Protein AF-A0A0F9CST8-F1 (afdb_monomer_lite)

Structure (mmCIF, N/CA/C/O backbone):
data_AF-A0A0F9CST8-F1
#
_entry.id   AF-A0A0F9CST8-F1
#
loop_
_atom_site.group_PDB
_atom_site.id
_atom_site.type_symbol
_atom_site.label_atom_id
_atom_site.label_alt_id
_atom_site.label_comp_id
_atom_site.label_asym_id
_atom_site.label_entity_id
_atom_site.label_seq_id
_atom_site.pdbx_PDB_ins_code
_atom_site.Cartn_x
_atom_site.Cartn_y
_atom_site.Cartn_z
_atom_site.occupancy
_atom_site.B_iso_or_equiv
_atom_site.auth_seq_id
_atom_site.auth_comp_id
_atom_site.auth_asym_id
_atom_site.auth_atom_id
_atom_site.pdbx_PDB_model_num
ATOM 1 N N . MET A 1 1 ? -10.628 -6.579 8.324 1.00 79.00 1 MET A N 1
ATOM 2 C CA . MET A 1 1 ? -10.659 -6.812 6.866 1.00 79.00 1 MET A CA 1
ATOM 3 C C . MET A 1 1 ? -9.233 -6.864 6.341 1.00 79.00 1 MET A C 1
ATOM 5 O O . MET A 1 1 ? -8.432 -6.028 6.750 1.00 79.00 1 MET A O 1
ATOM 9 N N . PHE A 1 2 ? -8.921 -7.832 5.478 1.00 81.25 2 PHE A N 1
ATOM 10 C CA . PHE A 1 2 ? -7.629 -7.931 4.792 1.00 81.25 2 PHE A CA 1
ATOM 11 C C . PHE A 1 2 ? -7.799 -7.481 3.347 1.00 81.25 2 PHE A C 1
ATOM 13 O O . PHE A 1 2 ? -8.662 -8.013 2.651 1.00 81.25 2 PHE A O 1
ATOM 20 N N . ASN A 1 3 ? -6.990 -6.523 2.902 1.00 82.88 3 ASN A N 1
ATOM 21 C CA . ASN A 1 3 ? -6.949 -6.165 1.493 1.00 82.88 3 ASN A CA 1
ATOM 22 C C . ASN A 1 3 ? -5.796 -6.897 0.797 1.00 82.88 3 ASN A C 1
ATOM 24 O O . ASN A 1 3 ? -4.620 -6.628 1.049 1.00 82.88 3 ASN A O 1
ATOM 28 N N . ALA A 1 4 ? -6.166 -7.825 -0.083 1.00 82.12 4 ALA A N 1
ATOM 29 C CA . ALA A 1 4 ? -5.250 -8.574 -0.939 1.00 82.12 4 ALA A CA 1
ATOM 30 C C . ALA A 1 4 ? -5.326 -8.137 -2.416 1.00 82.12 4 ALA A C 1
ATOM 32 O O . ALA A 1 4 ? -4.587 -8.670 -3.245 1.00 82.12 4 ALA A O 1
ATOM 33 N N . ALA A 1 5 ? -6.195 -7.177 -2.760 1.00 80.94 5 ALA A N 1
ATOM 34 C CA . ALA A 1 5 ? -6.327 -6.678 -4.123 1.00 80.94 5 ALA A CA 1
ATOM 35 C C . ALA A 1 5 ? -5.140 -5.766 -4.464 1.00 80.94 5 ALA A C 1
ATOM 37 O O . ALA A 1 5 ? -4.973 -4.695 -3.876 1.00 80.94 5 ALA A O 1
ATOM 38 N N . ALA A 1 6 ? -4.290 -6.218 -5.390 1.00 84.06 6 ALA A N 1
ATOM 39 C CA . ALA A 1 6 ? -3.163 -5.446 -5.896 1.00 84.06 6 ALA A CA 1
ATOM 40 C C . ALA A 1 6 ? -2.637 -5.993 -7.230 1.00 84.06 6 ALA A C 1
ATOM 42 O O . ALA A 1 6 ? -2.575 -7.208 -7.437 1.00 84.06 6 ALA A O 1
ATOM 43 N N . ILE A 1 7 ? -2.135 -5.099 -8.081 1.00 83.94 7 ILE A N 1
ATOM 44 C CA . ILE A 1 7 ? -1.199 -5.473 -9.144 1.00 83.94 7 ILE A CA 1
ATOM 45 C C . ILE A 1 7 ? 0.171 -5.707 -8.510 1.00 83.94 7 ILE A C 1
ATOM 47 O O . ILE A 1 7 ? 0.684 -4.860 -7.778 1.00 83.94 7 ILE A O 1
ATOM 51 N N . LYS A 1 8 ? 0.742 -6.883 -8.789 1.00 82.00 8 LYS A N 1
ATOM 52 C CA . LYS A 1 8 ? 1.977 -7.390 -8.165 1.00 82.00 8 LYS A CA 1
ATOM 53 C C . LYS A 1 8 ? 3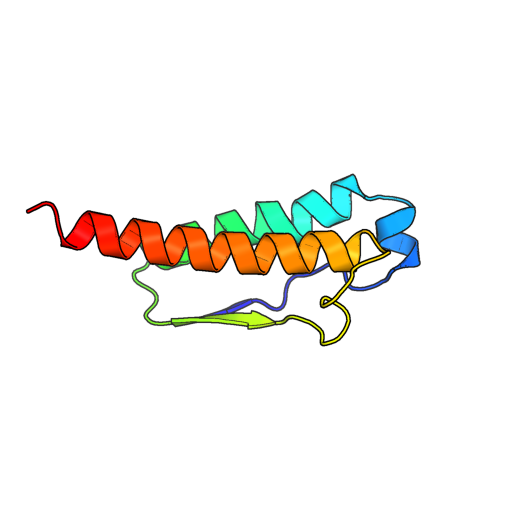.099 -7.749 -9.149 1.00 82.00 8 LYS A C 1
ATOM 55 O O . LYS A 1 8 ? 4.176 -8.138 -8.716 1.00 82.00 8 LYS A O 1
ATOM 60 N N . HIS A 1 9 ? 2.860 -7.620 -10.455 1.00 86.00 9 HIS A N 1
ATOM 61 C CA . HIS A 1 9 ? 3.840 -7.938 -11.498 1.00 86.00 9 HIS A CA 1
ATOM 62 C C . HIS A 1 9 ? 4.485 -6.670 -12.062 1.00 86.00 9 HIS A C 1
ATOM 64 O O . HIS A 1 9 ? 3.799 -5.883 -12.712 1.00 86.00 9 HIS A O 1
ATOM 70 N N . VAL A 1 10 ? 5.797 -6.509 -11.859 1.00 85.69 10 VAL A N 1
ATOM 71 C CA . VAL A 1 10 ? 6.567 -5.332 -12.315 1.00 85.69 10 VAL A CA 1
ATOM 72 C C . VAL A 1 10 ? 6.390 -5.053 -13.812 1.00 85.69 10 VAL A C 1
ATOM 74 O O . VAL A 1 10 ? 5.989 -3.942 -14.140 1.00 85.69 10 VAL A O 1
ATOM 77 N N . PRO A 1 11 ? 6.552 -6.021 -14.737 1.00 88.62 11 PRO A N 1
ATOM 78 C CA . PRO A 1 11 ? 6.421 -5.720 -16.166 1.00 88.62 11 PRO A CA 1
ATOM 79 C C . PRO A 1 11 ? 5.042 -5.161 -16.546 1.00 88.62 11 PRO A C 1
ATOM 81 O O . PRO A 1 11 ? 4.940 -4.249 -17.359 1.00 88.62 11 PRO A O 1
ATOM 84 N N . ILE A 1 12 ? 3.978 -5.674 -15.917 1.00 86.94 12 ILE A N 1
ATOM 85 C CA . ILE A 1 12 ? 2.598 -5.244 -16.184 1.00 86.94 12 ILE A CA 1
ATOM 86 C C . ILE A 1 12 ? 2.376 -3.817 -15.681 1.00 86.94 12 ILE A C 1
ATOM 88 O O . ILE A 1 12 ? 1.722 -3.030 -16.360 1.00 86.94 12 ILE A O 1
ATOM 92 N N . SER A 1 13 ? 2.920 -3.470 -14.513 1.00 88.25 13 SER A N 1
ATOM 93 C CA . SER A 1 13 ? 2.783 -2.114 -13.981 1.00 88.25 13 SER A CA 1
ATOM 94 C C . SER A 1 13 ? 3.620 -1.083 -14.725 1.00 88.25 13 SER A C 1
ATOM 96 O O . SER A 1 13 ? 3.188 0.056 -14.822 1.00 88.25 13 SER A O 1
ATOM 98 N N . GLU A 1 14 ? 4.788 -1.466 -15.247 1.00 89.69 14 GLU A N 1
ATOM 99 C CA . GLU A 1 14 ? 5.596 -0.570 -16.085 1.00 89.69 14 GLU A CA 1
ATOM 100 C C . GLU A 1 14 ? 4.918 -0.322 -17.439 1.00 89.69 14 GLU A C 1
ATOM 102 O O . GLU A 1 14 ? 4.895 0.802 -17.930 1.00 89.69 14 GLU A O 1
ATOM 107 N N . TYR A 1 15 ? 4.310 -1.359 -18.027 1.00 93.69 15 TYR A N 1
ATOM 108 C CA . TYR A 1 15 ? 3.594 -1.230 -19.296 1.00 93.69 15 TYR A CA 1
ATOM 109 C C . TYR A 1 15 ? 2.260 -0.481 -19.152 1.00 93.69 15 TYR A C 1
ATOM 111 O O . TYR A 1 15 ? 1.862 0.263 -20.046 1.00 93.69 15 TYR A O 1
ATOM 119 N N . ASN A 1 16 ? 1.557 -0.671 -18.031 1.00 92.19 16 ASN A N 1
ATOM 120 C CA . ASN A 1 16 ? 0.272 -0.033 -17.761 1.00 92.19 16 ASN A CA 1
ATOM 1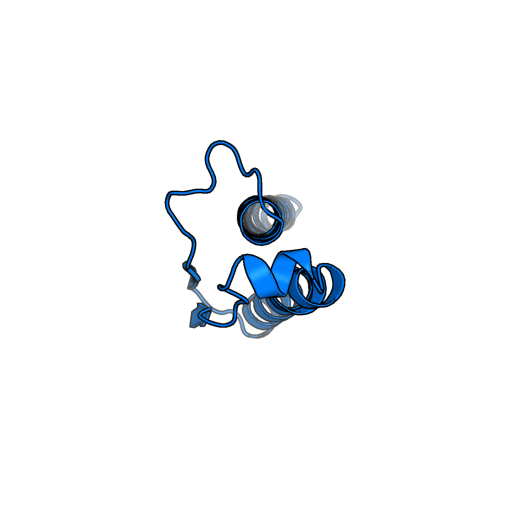21 C C . ASN A 1 16 ? 0.231 0.592 -16.351 1.00 92.19 16 ASN A C 1
ATOM 123 O O . ASN A 1 16 ? -0.416 0.061 -15.436 1.00 92.19 16 ASN A O 1
ATOM 127 N N . PRO A 1 17 ? 0.896 1.745 -16.161 1.00 91.50 17 PRO A N 1
ATOM 128 C CA . PRO A 1 17 ? 1.012 2.375 -14.850 1.00 91.50 17 PRO A CA 1
ATOM 129 C C . PRO A 1 17 ? -0.324 2.897 -14.324 1.00 91.50 17 PRO A C 1
ATOM 131 O O . PRO A 1 17 ? -0.590 2.846 -13.124 1.00 91.50 17 PRO A O 1
ATOM 134 N N . MET A 1 18 ? -1.210 3.341 -15.217 1.00 93.81 18 MET A N 1
ATOM 135 C CA . MET A 1 18 ? -2.529 3.846 -14.835 1.00 93.81 18 MET A CA 1
ATOM 136 C C . MET A 1 18 ? -3.422 2.754 -14.246 1.00 93.81 18 MET A C 1
ATOM 138 O O . MET A 1 18 ? -4.221 3.029 -13.350 1.00 93.81 18 MET A O 1
ATOM 142 N N . GLU A 1 19 ? -3.288 1.512 -14.713 1.00 91.44 19 GLU A N 1
ATOM 143 C CA . GLU A 1 19 ? -3.999 0.374 -14.128 1.00 91.44 19 GLU A CA 1
ATOM 144 C C . GLU A 1 19 ? -3.439 0.017 -12.746 1.00 91.44 19 GLU A C 1
ATOM 146 O O . GLU A 1 19 ? -4.205 -0.211 -11.809 1.00 91.44 19 GLU A O 1
ATOM 151 N N . ALA A 1 20 ? -2.112 0.080 -12.574 1.00 91.12 20 ALA A N 1
ATOM 152 C CA . ALA A 1 20 ? -1.484 -0.083 -11.263 1.00 91.12 20 ALA A CA 1
ATOM 153 C C . ALA A 1 20 ? -1.967 0.977 -10.265 1.00 91.12 20 ALA A C 1
ATOM 155 O O . ALA A 1 20 ? -2.301 0.631 -9.133 1.00 91.12 20 ALA A O 1
ATOM 156 N N . ILE A 1 21 ? -2.093 2.238 -10.685 1.00 92.56 21 ILE A N 1
ATOM 157 C CA . ILE A 1 21 ? -2.650 3.315 -9.853 1.00 92.56 21 ILE A CA 1
ATOM 158 C C . ILE A 1 21 ? -4.124 3.049 -9.523 1.00 92.56 21 ILE A C 1
ATOM 160 O O . ILE A 1 21 ? -4.514 3.133 -8.355 1.00 92.56 21 ILE A O 1
ATOM 164 N N . ARG A 1 22 ? -4.951 2.690 -10.514 1.00 93.00 22 ARG A N 1
ATOM 165 C CA . ARG A 1 22 ? -6.380 2.413 -10.290 1.00 93.00 22 ARG A CA 1
ATOM 166 C C . ARG A 1 22 ? -6.596 1.315 -9.260 1.00 93.00 22 ARG A C 1
ATOM 168 O O . ARG A 1 22 ? -7.368 1.501 -8.324 1.00 93.00 22 ARG A O 1
ATOM 175 N N . VAL A 1 23 ? -5.892 0.197 -9.395 1.00 90.88 23 VAL A N 1
ATOM 176 C CA . VAL A 1 23 ? -6.071 -0.944 -8.494 1.00 90.88 23 VAL A CA 1
ATOM 177 C C . VAL A 1 23 ? -5.417 -0.688 -7.134 1.00 90.88 23 VAL A C 1
ATOM 179 O O . VAL A 1 23 ? -6.065 -0.862 -6.103 1.00 90.88 23 VAL A O 1
ATOM 182 N N . ASN A 1 24 ? -4.152 -0.257 -7.107 1.00 92.00 24 ASN A N 1
ATOM 183 C CA . ASN A 1 24 ? -3.381 -0.186 -5.862 1.00 92.00 24 ASN A CA 1
ATOM 184 C C . ASN A 1 24 ? -3.699 1.058 -5.017 1.00 92.00 24 ASN A C 1
ATOM 186 O O . ASN A 1 24 ? -3.545 0.990 -3.798 1.00 92.00 24 ASN A O 1
ATOM 190 N N . ILE A 1 25 ? -4.127 2.170 -5.633 1.00 93.12 25 ILE A N 1
ATOM 191 C CA . ILE A 1 25 ? -4.392 3.446 -4.944 1.00 93.12 25 ILE A CA 1
ATOM 192 C C . ILE A 1 25 ? -5.888 3.727 -4.856 1.00 93.12 25 ILE A C 1
ATOM 194 O O . ILE A 1 25 ? -6.428 3.813 -3.756 1.00 93.12 25 ILE A O 1
ATOM 198 N N . ILE A 1 26 ? -6.573 3.835 -5.997 1.00 94.06 26 ILE A N 1
ATOM 199 C CA . ILE A 1 26 ? -7.997 4.221 -6.028 1.00 94.06 26 ILE A CA 1
ATOM 200 C C . ILE A 1 26 ? -8.866 3.105 -5.426 1.00 94.06 26 ILE A C 1
ATOM 202 O O . ILE A 1 26 ? -9.775 3.358 -4.628 1.00 94.06 26 ILE A O 1
ATOM 206 N N . GLY A 1 27 ? -8.5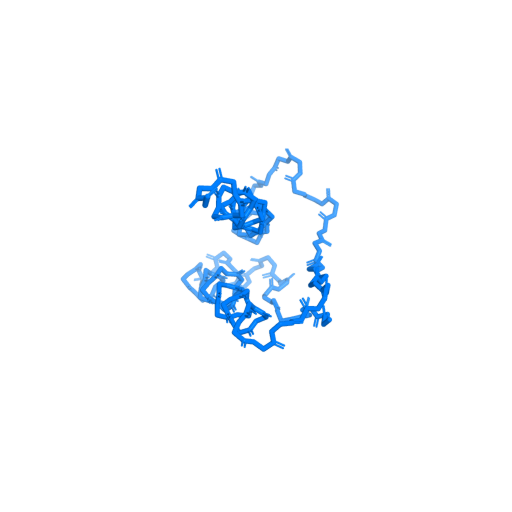42 1.847 -5.736 1.00 92.75 27 GLY A N 1
ATOM 207 C CA . GLY A 1 27 ? -9.165 0.684 -5.107 1.00 92.75 27 GLY A CA 1
ATOM 208 C C . GLY A 1 27 ? -8.944 0.662 -3.592 1.00 92.75 27 GLY A C 1
ATOM 209 O O . GLY A 1 27 ? -9.888 0.447 -2.831 1.00 92.75 27 GLY A O 1
ATOM 210 N N . LEU A 1 28 ? -7.725 0.966 -3.135 1.00 92.88 28 LEU A N 1
ATOM 211 C CA . LEU A 1 28 ? -7.415 1.054 -1.708 1.00 92.88 28 LEU A CA 1
ATOM 212 C C . LEU A 1 28 ? -8.198 2.178 -1.011 1.00 92.88 28 LEU A C 1
ATOM 214 O O . LEU A 1 28 ? -8.715 1.961 0.083 1.00 92.88 28 LEU A O 1
ATOM 218 N N . GLU A 1 29 ? -8.333 3.351 -1.628 1.00 92.44 29 GLU A N 1
ATOM 219 C CA . GLU A 1 29 ? -9.137 4.447 -1.079 1.00 92.44 29 GLU A CA 1
ATOM 220 C C . GLU A 1 29 ? -10.600 4.038 -0.881 1.00 92.44 29 GLU A C 1
ATOM 222 O O . GLU A 1 29 ? -11.173 4.278 0.183 1.00 92.44 29 GLU A O 1
ATOM 227 N N . SER A 1 30 ? -11.174 3.349 -1.868 1.00 93.00 30 SER A N 1
ATOM 228 C CA . SER A 1 30 ? -12.547 2.837 -1.797 1.00 93.00 30 SER A CA 1
ATOM 229 C C . SER A 1 30 ? -12.721 1.849 -0.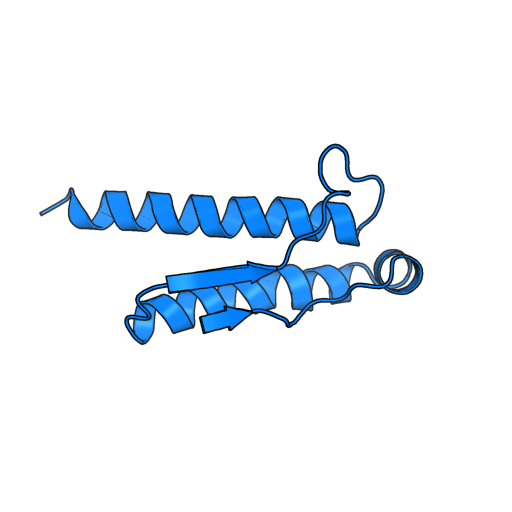636 1.00 93.00 30 SER A C 1
ATOM 231 O O . SER A 1 30 ? -13.694 1.915 0.115 1.00 93.00 30 SER A O 1
ATOM 233 N N . ILE A 1 31 ? -11.735 0.971 -0.432 1.00 91.75 31 ILE A N 1
ATOM 234 C CA . ILE A 1 31 ? -11.693 0.011 0.681 1.00 91.75 31 ILE A CA 1
ATOM 235 C C . ILE A 1 31 ? -11.571 0.726 2.034 1.00 91.75 31 ILE A C 1
ATOM 237 O O . ILE A 1 31 ? -12.235 0.335 3.000 1.00 91.75 31 ILE A O 1
ATOM 241 N N . ILE A 1 32 ? -10.749 1.775 2.127 1.00 90.69 32 ILE A N 1
ATOM 242 C CA . ILE A 1 32 ? -10.614 2.590 3.342 1.00 90.69 32 ILE A CA 1
ATOM 243 C C . ILE A 1 32 ? -11.943 3.281 3.663 1.00 90.69 32 ILE A C 1
ATOM 245 O O . ILE A 1 32 ? -12.418 3.174 4.793 1.00 90.69 32 ILE A O 1
ATOM 249 N N . GLN A 1 33 ? -12.571 3.942 2.687 1.00 90.44 33 GLN A N 1
ATOM 250 C CA . GLN A 1 33 ? -13.863 4.604 2.894 1.00 90.44 33 GLN A CA 1
ATOM 251 C C . GLN A 1 33 ? -14.954 3.611 3.303 1.00 90.44 33 GLN A C 1
ATOM 253 O O . GLN A 1 33 ? -15.654 3.845 4.286 1.00 90.44 33 GLN A O 1
ATOM 258 N N . GLY A 1 34 ? -15.047 2.463 2.626 1.00 90.50 34 GLY A N 1
ATOM 259 C CA . GLY A 1 34 ? -15.961 1.393 3.022 1.00 90.50 34 GLY A CA 1
ATOM 260 C C . GLY A 1 34 ? -15.704 0.923 4.456 1.00 90.50 34 GLY A C 1
ATOM 261 O O . GLY A 1 34 ? -16.633 0.807 5.248 1.00 90.50 34 GLY A O 1
ATOM 262 N N . SER A 1 35 ? -14.438 0.739 4.838 1.00 88.75 35 SER A N 1
ATOM 263 C CA . SER A 1 35 ? -14.075 0.356 6.210 1.00 88.75 35 SER A CA 1
ATOM 264 C C . SER A 1 35 ? -14.571 1.356 7.252 1.00 88.75 35 SER A C 1
ATOM 266 O O . SER A 1 35 ? -15.020 0.944 8.320 1.00 88.75 35 SER A O 1
ATOM 268 N N . LEU A 1 36 ? -14.495 2.655 6.952 1.00 85.94 36 LEU A N 1
ATOM 269 C CA . LEU A 1 36 ? -14.980 3.715 7.836 1.00 85.94 36 LEU A CA 1
ATOM 270 C C . LEU A 1 36 ? -16.510 3.696 7.937 1.00 85.94 36 LEU A C 1
ATOM 272 O O . LEU A 1 36 ? -17.041 3.674 9.050 1.00 85.94 36 LEU A O 1
ATOM 276 N N . ASN A 1 37 ? -17.195 3.623 6.794 1.00 88.94 37 ASN A N 1
ATOM 277 C CA . ASN A 1 37 ? -18.658 3.632 6.708 1.00 88.94 37 ASN A CA 1
ATOM 278 C C . ASN A 1 37 ? -19.296 2.420 7.403 1.00 88.94 37 ASN A C 1
ATOM 280 O O . ASN A 1 37 ? -20.343 2.551 8.024 1.00 88.94 37 ASN A O 1
ATOM 284 N N . TYR A 1 38 ? -18.648 1.253 7.340 1.00 89.88 38 TYR A N 1
ATOM 285 C CA . TYR A 1 38 ? -19.107 0.021 7.993 1.00 89.88 38 TYR A CA 1
ATOM 286 C C . TYR A 1 38 ? -18.456 -0.226 9.365 1.00 89.88 38 TYR A C 1
ATOM 288 O O . TYR A 1 38 ? -18.556 -1.327 9.905 1.00 89.88 38 TYR A O 1
ATOM 296 N N . HIS A 1 39 ? -17.761 0.769 9.926 1.00 86.88 39 HIS A N 1
ATOM 297 C CA . HIS A 1 39 ? -17.131 0.710 11.253 1.00 86.88 39 HIS A CA 1
ATOM 298 C C . HIS A 1 39 ? -16.229 -0.520 11.468 1.00 86.88 39 HIS A C 1
ATOM 300 O O . HIS A 1 39 ? -16.180 -1.128 12.543 1.00 86.88 39 HIS A O 1
ATOM 306 N N . VAL A 1 40 ? -15.474 -0.895 10.434 1.00 85.50 40 VAL A N 1
ATOM 307 C CA . VAL A 1 40 ? -14.511 -1.995 10.494 1.00 85.50 40 VAL A CA 1
ATOM 308 C C . VAL A 1 40 ? -13.420 -1.653 11.510 1.00 85.50 40 VAL A C 1
ATOM 310 O O . VAL A 1 40 ? -12.679 -0.686 11.352 1.00 85.50 40 VAL A O 1
ATOM 313 N N . LYS A 1 41 ? -13.270 -2.495 12.540 1.00 83.62 41 LYS A N 1
ATOM 314 C CA . LYS A 1 41 ? -12.321 -2.267 13.648 1.00 83.62 41 LYS A CA 1
ATOM 315 C C . LYS A 1 41 ? -10.851 -2.230 13.218 1.00 83.62 41 LYS A C 1
ATOM 317 O O . LYS A 1 41 ? -10.043 -1.567 13.856 1.00 83.62 41 LYS A O 1
ATOM 322 N N . LYS A 1 42 ? -10.483 -2.989 12.179 1.00 82.25 42 LYS A N 1
ATOM 323 C CA . LYS A 1 42 ? -9.099 -3.095 11.698 1.00 82.25 42 LYS A CA 1
ATOM 324 C C . LYS A 1 42 ? -9.048 -3.386 10.200 1.00 82.25 42 LYS A C 1
ATOM 326 O O . LYS A 1 42 ? -9.627 -4.375 9.734 1.00 82.25 42 LYS A O 1
ATOM 331 N N . LEU A 1 43 ? -8.314 -2.551 9.474 1.00 84.56 43 LEU A N 1
ATOM 332 C CA . LEU A 1 43 ? -7.921 -2.759 8.083 1.00 84.56 43 LEU A CA 1
ATOM 333 C C . LEU A 1 43 ? -6.449 -3.183 8.048 1.00 84.56 43 LEU A C 1
ATOM 335 O O . LEU A 1 43 ? -5.613 -2.529 8.666 1.00 84.56 43 LEU A O 1
ATOM 339 N N . ILE A 1 44 ? -6.140 -4.275 7.350 1.00 85.75 44 ILE A N 1
ATOM 340 C CA . ILE A 1 44 ? -4.767 -4.760 7.160 1.00 85.75 44 ILE A CA 1
ATOM 341 C C . ILE A 1 44 ? -4.471 -4.760 5.661 1.00 85.75 44 ILE A C 1
ATOM 343 O O . ILE A 1 44 ? -5.146 -5.456 4.899 1.00 85.75 44 ILE A O 1
ATOM 347 N N . GLN A 1 45 ? -3.474 -3.973 5.255 1.00 84.88 45 GLN A N 1
ATOM 348 C CA . GLN A 1 45 ? -2.987 -3.883 3.879 1.00 84.88 45 GLN A CA 1
ATOM 349 C C . GLN A 1 45 ? -1.710 -4.704 3.723 1.00 84.88 45 GLN A C 1
ATOM 351 O O . GLN A 1 45 ? -0.799 -4.584 4.539 1.00 84.88 45 GLN A O 1
ATOM 356 N N . ILE A 1 46 ? -1.635 -5.512 2.664 1.00 81.75 46 ILE A N 1
ATOM 357 C CA . ILE A 1 46 ? -0.446 -6.318 2.368 1.00 81.75 46 ILE A CA 1
ATOM 358 C C . ILE A 1 46 ? 0.511 -5.519 1.473 1.00 81.75 46 ILE A C 1
ATOM 360 O O . ILE A 1 46 ? 0.169 -5.121 0.346 1.00 81.75 46 ILE A O 1
ATOM 364 N N . THR A 1 47 ? 1.726 -5.307 1.974 1.00 72.88 47 THR A N 1
ATOM 365 C CA . THR A 1 47 ? 2.821 -4.624 1.271 1.00 72.88 47 THR A CA 1
ATOM 366 C C . THR A 1 47 ? 4.032 -5.549 1.126 1.00 72.88 47 THR A C 1
ATOM 368 O O . THR A 1 47 ? 3.948 -6.734 1.448 1.00 72.88 47 THR A O 1
ATOM 371 N N . THR A 1 48 ? 5.108 -5.065 0.508 1.00 70.44 48 THR A N 1
ATOM 372 C CA . THR A 1 48 ? 6.308 -5.861 0.195 1.00 70.44 48 THR A CA 1
ATOM 373 C C . THR A 1 48 ? 7.515 -5.172 0.815 1.00 70.44 48 THR A C 1
ATOM 375 O O . THR A 1 48 ? 7.520 -3.959 0.933 1.00 70.44 48 THR A O 1
ATOM 378 N N . ASP A 1 49 ? 8.558 -5.913 1.146 1.00 59.41 49 ASP A N 1
ATOM 379 C CA . ASP A 1 49 ? 9.835 -5.403 1.660 1.00 59.41 49 ASP A CA 1
ATOM 380 C C . ASP A 1 49 ? 10.624 -4.529 0.658 1.00 59.41 49 ASP A C 1
ATOM 382 O O . ASP A 1 49 ? 11.519 -3.780 1.049 1.00 59.41 49 ASP A O 1
ATOM 386 N N . LYS A 1 50 ? 10.271 -4.553 -0.635 1.00 60.00 50 LYS A N 1
ATOM 387 C CA . LYS A 1 50 ? 10.971 -3.821 -1.711 1.00 60.00 50 LYS A CA 1
ATOM 388 C C . LYS A 1 50 ? 10.666 -2.315 -1.807 1.00 60.00 50 LYS A C 1
ATOM 390 O O . LYS A 1 50 ? 11.059 -1.685 -2.786 1.00 60.00 50 LYS A O 1
ATOM 395 N N . THR A 1 51 ? 9.969 -1.717 -0.841 1.00 63.31 51 THR A N 1
ATOM 396 C CA . THR A 1 51 ? 9.471 -0.325 -0.926 1.00 63.31 51 THR A CA 1
ATOM 397 C C . THR A 1 51 ? 10.340 0.744 -0.260 1.00 63.31 51 THR A C 1
ATOM 399 O O . THR A 1 51 ? 9.955 1.908 -0.239 1.00 63.31 51 THR A O 1
ATOM 402 N N . ILE A 1 52 ? 11.523 0.393 0.249 1.00 61.41 52 ILE A N 1
ATOM 403 C CA . ILE A 1 52 ? 12.431 1.347 0.916 1.00 61.41 52 ILE A CA 1
ATOM 404 C C . ILE A 1 52 ? 13.065 2.344 -0.075 1.00 61.41 52 ILE A C 1
ATOM 406 O O . ILE A 1 52 ? 13.375 3.468 0.306 1.00 61.41 52 ILE A O 1
ATOM 410 N N . ASN A 1 53 ? 13.204 1.969 -1.351 1.00 71.75 53 ASN A N 1
ATOM 411 C CA . ASN A 1 53 ? 13.577 2.881 -2.435 1.00 71.75 53 ASN A CA 1
ATOM 412 C C . ASN A 1 53 ? 12.989 2.363 -3.758 1.00 71.75 53 ASN A C 1
ATOM 414 O O . ASN A 1 53 ? 13.661 1.627 -4.489 1.00 71.75 53 ASN A O 1
ATOM 418 N N . PRO A 1 54 ? 11.698 2.618 -4.017 1.00 75.81 54 PRO A N 1
ATOM 419 C CA . PRO A 1 54 ? 11.030 2.034 -5.164 1.00 75.81 54 PRO A CA 1
ATOM 420 C C . PRO A 1 54 ? 11.622 2.584 -6.467 1.00 75.81 54 PRO A C 1
ATOM 422 O O . PRO A 1 54 ? 11.697 3.783 -6.678 1.00 75.81 54 PRO A O 1
ATOM 425 N N . THR A 1 55 ? 12.029 1.688 -7.364 1.00 84.56 55 THR A N 1
ATOM 426 C CA . THR A 1 55 ? 12.440 2.022 -8.742 1.00 84.56 55 THR A CA 1
ATOM 427 C C . THR A 1 55 ? 11.414 1.563 -9.776 1.00 84.56 55 THR A C 1
ATOM 429 O O . THR A 1 55 ? 11.663 1.630 -10.975 1.00 84.56 55 THR A O 1
ATOM 432 N N . THR A 1 56 ? 10.274 1.050 -9.307 1.00 86.81 56 THR A N 1
ATOM 433 C CA . THR A 1 56 ? 9.215 0.463 -10.134 1.00 86.81 56 THR A CA 1
ATOM 434 C C . THR A 1 56 ? 7.868 1.057 -9.761 1.00 86.81 56 THR A C 1
ATOM 436 O O . THR A 1 56 ? 7.632 1.398 -8.596 1.00 86.81 56 THR A O 1
ATOM 439 N N . VAL A 1 57 ? 6.944 1.091 -10.718 1.00 88.81 57 VAL A N 1
ATOM 440 C CA . VAL A 1 57 ? 5.580 1.608 -10.530 1.00 88.81 57 VAL A CA 1
ATOM 441 C C . VAL A 1 57 ? 4.834 0.863 -9.413 1.00 88.81 57 VAL A C 1
ATOM 443 O O . VAL A 1 57 ? 4.102 1.469 -8.628 1.00 88.81 57 VAL A O 1
ATOM 446 N N . ILE A 1 58 ? 5.028 -0.453 -9.271 1.00 87.94 58 ILE A N 1
ATOM 447 C CA . ILE A 1 58 ? 4.454 -1.200 -8.135 1.00 87.94 58 ILE A CA 1
ATOM 448 C C . ILE A 1 58 ? 5.029 -0.733 -6.809 1.00 87.94 58 ILE A C 1
ATOM 450 O O . ILE A 1 58 ? 4.268 -0.557 -5.861 1.00 87.94 58 ILE A O 1
ATOM 454 N N . GLY A 1 59 ? 6.345 -0.539 -6.732 1.00 88.38 59 GLY A N 1
ATOM 455 C CA . GLY A 1 59 ? 6.978 -0.030 -5.522 1.00 88.38 59 GLY A CA 1
ATOM 456 C C . GLY A 1 59 ? 6.388 1.325 -5.134 1.00 88.38 59 GLY A C 1
ATOM 457 O O . GLY A 1 59 ? 5.890 1.484 -4.021 1.00 88.38 59 GLY A O 1
ATOM 458 N N . GLU A 1 60 ? 6.338 2.258 -6.081 1.00 90.50 60 GLU A N 1
ATOM 459 C CA . GLU A 1 60 ? 5.792 3.600 -5.857 1.00 90.50 60 GLU A CA 1
ATOM 460 C C . GLU A 1 60 ? 4.332 3.554 -5.390 1.00 90.50 60 GLU A C 1
ATOM 462 O O . GLU A 1 60 ? 3.965 4.145 -4.371 1.00 90.50 60 GLU A O 1
ATOM 467 N N . THR A 1 61 ? 3.489 2.769 -6.071 1.00 91.06 61 THR A N 1
ATOM 468 C CA . THR A 1 61 ? 2.075 2.636 -5.683 1.00 91.06 61 THR A CA 1
ATOM 469 C C . THR A 1 61 ? 1.895 1.966 -4.317 1.00 91.06 61 THR A C 1
ATOM 471 O O . THR A 1 61 ? 0.947 2.277 -3.594 1.00 91.06 61 THR A O 1
ATOM 474 N N . LYS A 1 62 ? 2.805 1.081 -3.898 1.00 88.19 62 LYS A N 1
ATOM 475 C CA . LYS A 1 62 ? 2.765 0.478 -2.559 1.00 88.19 62 LYS A CA 1
ATOM 476 C C . LYS A 1 62 ? 3.169 1.472 -1.466 1.00 88.19 62 LYS A C 1
ATOM 478 O O . LYS A 1 62 ? 2.433 1.569 -0.484 1.00 88.19 62 LYS A O 1
ATOM 483 N N . VAL A 1 63 ? 4.236 2.261 -1.656 1.00 90.00 63 VAL A N 1
ATOM 484 C CA . VAL A 1 63 ? 4.618 3.337 -0.710 1.00 90.00 63 VAL A CA 1
ATOM 485 C C . VAL A 1 63 ? 3.488 4.350 -0.572 1.00 90.00 63 VAL A C 1
ATOM 487 O O . VAL A 1 63 ? 3.109 4.735 0.538 1.00 90.00 63 VAL A O 1
ATOM 490 N N . LEU A 1 64 ? 2.924 4.781 -1.700 1.00 90.75 64 LEU A N 1
ATOM 491 C CA . LEU A 1 64 ? 1.830 5.742 -1.703 1.00 90.75 64 LEU A CA 1
ATOM 492 C C . LEU A 1 64 ? 0.594 5.189 -0.977 1.00 90.75 64 LEU A C 1
ATOM 494 O O . LEU A 1 64 ? -0.027 5.911 -0.197 1.00 90.75 64 LEU A O 1
ATOM 498 N N . GLY A 1 65 ? 0.273 3.907 -1.166 1.00 90.50 65 GLY A N 1
ATOM 499 C CA . GLY A 1 65 ? -0.813 3.239 -0.449 1.00 90.50 65 GLY A CA 1
ATOM 500 C C . GLY A 1 65 ? -0.612 3.194 1.072 1.00 90.50 65 GLY A C 1
ATOM 501 O O . GLY A 1 65 ? -1.557 3.447 1.820 1.00 90.50 65 GLY A O 1
ATOM 502 N N . GLU A 1 66 ? 0.610 2.940 1.551 1.00 88.81 66 GLU A N 1
ATOM 503 C CA . GLU A 1 66 ? 0.931 3.003 2.989 1.00 88.81 66 GLU A CA 1
ATOM 504 C C . GLU A 1 66 ? 0.722 4.414 3.549 1.00 88.81 66 GLU A C 1
ATOM 506 O O . GLU A 1 66 ? 0.045 4.596 4.568 1.00 88.81 66 GLU A O 1
ATOM 511 N N . ARG A 1 67 ? 1.230 5.432 2.843 1.00 90.12 67 ARG A N 1
ATOM 512 C CA . ARG A 1 67 ? 1.050 6.843 3.224 1.00 90.12 67 ARG A CA 1
ATOM 513 C C . ARG A 1 67 ? -0.421 7.249 3.241 1.00 90.12 67 ARG A C 1
ATOM 515 O O . ARG A 1 67 ? -0.830 7.990 4.135 1.00 90.12 67 ARG A O 1
ATOM 522 N N . LEU A 1 68 ? -1.222 6.748 2.302 1.00 91.00 68 LEU A N 1
ATOM 523 C CA . LEU A 1 68 ? -2.662 7.000 2.248 1.00 91.00 68 LEU A CA 1
ATOM 524 C C . LEU A 1 68 ? -3.376 6.451 3.491 1.00 91.00 68 LEU A C 1
ATOM 526 O O . LE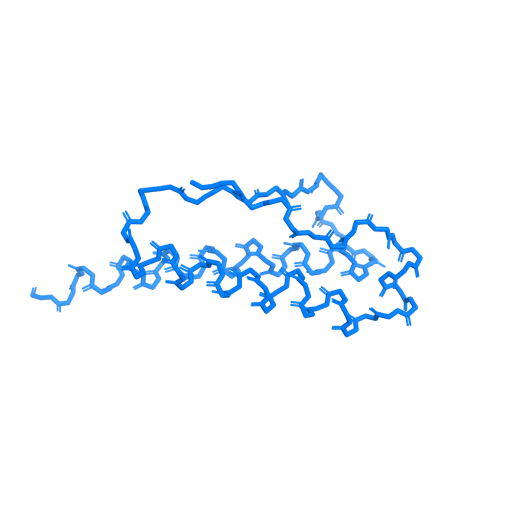U A 1 68 ? -4.172 7.165 4.101 1.00 91.00 68 LEU A O 1
ATOM 530 N N . ILE A 1 69 ? -3.067 5.218 3.905 1.00 88.62 69 ILE A N 1
ATOM 531 C CA . ILE A 1 69 ? -3.646 4.613 5.117 1.00 88.62 69 ILE A CA 1
ATOM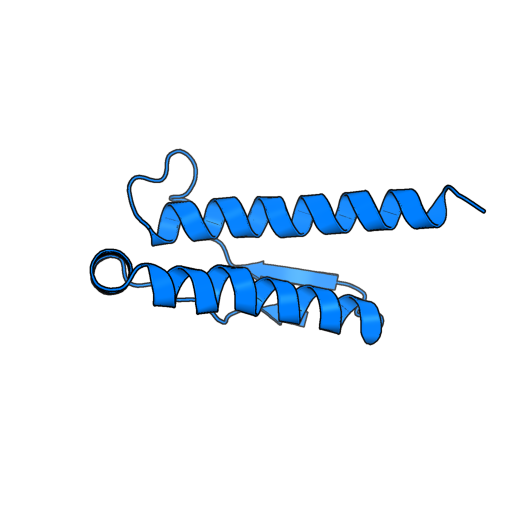 532 C C . ILE A 1 69 ? -3.266 5.426 6.358 1.00 88.62 69 ILE A C 1
ATOM 534 O O . ILE A 1 69 ? -4.139 5.765 7.158 1.00 88.62 69 ILE A O 1
ATOM 538 N N . ILE A 1 70 ? -1.985 5.782 6.498 1.00 88.31 70 ILE A N 1
ATOM 539 C CA . ILE A 1 70 ? -1.492 6.583 7.629 1.00 88.31 70 ILE A CA 1
ATOM 540 C C . ILE A 1 70 ? -2.180 7.952 7.656 1.00 88.31 70 ILE A C 1
ATOM 542 O O . ILE A 1 70 ? -2.680 8.373 8.698 1.00 88.31 70 ILE A O 1
ATOM 546 N N . SER A 1 71 ? -2.265 8.630 6.510 1.00 89.56 71 SER A N 1
ATOM 547 C CA . SER A 1 71 ? -2.936 9.926 6.384 1.00 89.56 71 SER A CA 1
ATOM 548 C C . SER A 1 71 ? -4.402 9.852 6.822 1.00 89.56 71 SER A C 1
ATOM 550 O O . SER A 1 71 ? -4.858 10.678 7.616 1.00 89.56 71 SER A O 1
ATOM 552 N N . ARG A 1 72 ? -5.132 8.820 6.381 1.00 87.56 72 ARG A N 1
ATOM 553 C CA . ARG A 1 72 ? -6.537 8.604 6.757 1.00 87.56 72 ARG A CA 1
ATOM 554 C C . ARG A 1 72 ? -6.692 8.289 8.248 1.00 87.56 72 ARG A C 1
ATOM 556 O O . ARG A 1 72 ? -7.610 8.812 8.878 1.00 87.56 72 ARG A O 1
ATOM 563 N N . GLN A 1 73 ? -5.776 7.516 8.829 1.00 84.19 73 GLN A N 1
ATOM 564 C CA . GLN A 1 73 ? -5.749 7.247 10.270 1.00 84.19 73 GLN A CA 1
ATOM 565 C C . GLN A 1 73 ? -5.525 8.531 11.086 1.00 84.19 73 GLN A C 1
ATOM 567 O O . GLN A 1 73 ? -6.230 8.768 12.068 1.00 84.19 73 GLN A O 1
ATOM 572 N N . LEU A 1 74 ? -4.588 9.387 10.665 1.00 85.19 74 LEU A N 1
ATOM 573 C CA . LEU A 1 74 ? -4.325 10.677 11.313 1.00 85.19 74 LEU A CA 1
ATOM 574 C C . LEU A 1 74 ? -5.516 11.638 11.190 1.00 85.19 74 LEU A C 1
ATOM 576 O O . LEU A 1 74 ? -5.847 12.336 12.147 1.00 85.19 74 LEU A O 1
ATOM 580 N N . ALA A 1 75 ? -6.183 11.663 10.033 1.00 82.44 75 ALA A N 1
ATOM 581 C CA . ALA A 1 75 ? -7.379 12.477 9.825 1.00 82.44 75 ALA A CA 1
ATOM 582 C C . ALA A 1 75 ? -8.539 12.044 10.739 1.00 82.44 75 ALA A C 1
ATOM 584 O O . ALA A 1 75 ? -9.216 12.901 11.305 1.00 82.44 75 ALA A O 1
ATOM 585 N N . LYS A 1 76 ? -8.723 10.732 10.952 1.00 71.06 76 LYS A N 1
ATOM 586 C CA . LYS A 1 76 ? -9.715 10.208 11.902 1.00 71.06 76 LYS A CA 1
ATOM 587 C C . LYS A 1 76 ? -9.424 10.663 13.338 1.00 71.06 76 LYS A C 1
ATOM 589 O O . LYS A 1 76 ? -10.321 11.150 14.014 1.00 71.06 76 LYS A O 1
ATOM 594 N N . GLY A 1 77 ? -8.163 10.584 13.771 1.00 61.03 77 GLY A N 1
ATOM 595 C CA . GLY A 1 77 ? -7.749 11.061 15.097 1.00 61.03 77 GLY A CA 1
ATOM 596 C C . GLY A 1 77 ? -7.928 12.571 15.302 1.00 61.03 77 GLY A C 1
ATOM 597 O O . GLY A 1 77 ? -8.062 13.018 16.436 1.00 61.03 77 GLY A O 1
ATOM 598 N N . LYS A 1 78 ? -7.972 13.376 14.230 1.00 57.47 78 LYS A N 1
ATOM 599 C CA . LYS A 1 78 ? -8.357 14.793 14.327 1.00 57.47 78 LYS A CA 1
ATOM 600 C C . LYS A 1 78 ? -9.865 14.970 14.499 1.00 57.47 78 LYS A C 1
ATOM 602 O O . LYS A 1 78 ? -10.258 15.812 15.290 1.00 57.47 78 LYS A O 1
ATOM 607 N N . GLN A 1 79 ? -10.701 14.187 13.815 1.00 51.66 79 GLN A N 1
ATOM 608 C CA . GLN A 1 79 ? -12.162 14.304 13.939 1.00 51.66 79 GLN A CA 1
ATOM 609 C C . GLN A 1 79 ? -12.690 13.965 15.342 1.00 51.66 79 GLN A C 1
ATOM 611 O O . GLN A 1 79 ? -13.661 14.575 15.766 1.00 51.66 79 GLN A O 1
ATOM 616 N N . GLU A 1 80 ? -12.039 13.063 16.083 1.00 44.66 80 GLU A N 1
ATOM 617 C CA . GLU A 1 80 ? -12.427 12.738 17.469 1.00 44.66 80 GLU A CA 1
ATOM 618 C C . GLU A 1 80 ? -11.992 13.804 18.502 1.00 44.66 80 GLU A C 1
ATOM 620 O O . GLU A 1 80 ? -12.493 13.804 19.619 1.00 44.66 80 GLU A O 1
ATOM 625 N N . ASN A 1 81 ? -11.098 14.734 18.136 1.00 34.81 81 ASN A N 1
ATOM 626 C CA . ASN A 1 81 ? -10.557 15.773 19.029 1.00 34.81 81 ASN A CA 1
ATOM 627 C C . ASN A 1 81 ? -11.159 17.179 18.801 1.00 34.81 81 ASN A C 1
ATOM 629 O O . ASN A 1 81 ? -10.709 18.141 19.418 1.00 34.81 81 ASN A O 1
ATOM 633 N N . PHE A 1 82 ? -12.146 17.316 17.909 1.00 33.72 82 PHE A N 1
ATOM 634 C CA . PHE A 1 82 ? -12.898 18.560 17.675 1.00 33.72 82 PHE A CA 1
ATOM 635 C C . PHE A 1 82 ? -14.377 18.375 18.044 1.00 33.72 82 PHE A C 1
ATOM 637 O O . PHE A 1 82 ? -15.270 18.522 17.209 1.00 33.72 82 PHE A O 1
ATOM 644 N N . SER A 1 83 ? -14.637 18.012 19.297 1.00 29.70 83 SER A N 1
ATOM 645 C CA . SER A 1 83 ? -15.964 18.033 19.925 1.00 29.70 83 SER A CA 1
ATOM 646 C C . SER A 1 83 ? -15.860 18.676 21.297 1.00 29.70 83 SER A C 1
ATOM 648 O O . SER A 1 83 ? -14.854 18.391 21.984 1.00 29.70 83 SER A O 1
#

Secondary structure (DSSP, 8-state):
-EE------HHHHHH-HHHHHIIIIIHHHHHHHHHHHTT-S--EE---GGGSS--SHHHHHHHHHHHHHHHHHHHHHHHTT--

Sequence (83 aa):
MFNAAAIKHVPISEYNPMEAIRVNIIGLESIIQGSLNYHVKKLIQITTDKTINPTTVIGETKVLGERLIISRQLAKGKQENFS

Organism: NCBI:txid412755

Radius of gyration: 13.89 Å; chains: 1; bounding box: 33×27×39 Å

Foldseek 3Di:
DEDPFADDDQVVCQVPVVVRCCGLPVVLVVVVVVCVVVVPVDYHYDADPCQPPDPTSNSVSRVVSVVVNVVVVVVVVVVVVPD

pLDDT: mean 82.24, std 14.05, range [29.7, 94.06]

InterPro domains:
  IPR003869 Polysaccharide biosynthesis protein, CapD-like domain [PF02719] (2-79)
  IPR036291 NAD(P)-binding domain superfamily [SSF51735] (2-71)
  IPR051203 Polysaccharide Synthase-Related Protein [PTHR43318] (2-79)